Protein AF-W7E2I1-F1 (afdb_monomer)

Organism: NCBI:txid1265822

Solvent-accessible surface area (backbone atoms only — not comparable to full-atom values): 6413 Å² total; per-residue (Å²): 131,84,73,78,68,59,78,42,70,34,40,36,18,19,65,42,75,42,69,38,86,87,78,68,45,75,48,71,43,78,39,86,68,52,71,50,54,23,29,82,76,48,79,46,81,42,81,42,79,50,81,51,98,72,93,49,81,52,73,46,77,44,48,34,39,30,36,36,31,58,44,84,50,50,68,57,45,70,74,44,57,56,36,35,37,36,45,96,89,34,37,26,39,51,77,48,73,49,78,52,96,70,30,32,37,37,38,24,35,63,76,87

Mean predicted aligned error: 8.75 Å

Secondary structure (DSSP, 8-state):
--PPP--EEEEEEEEEEEE-TTT--EEEEEEEEEEEEEEEEEEEEEEEEEE-SSS-EEEEEEEEEEEEEEGGGHHHHHHTTEEEEEETTEEEEEEEEEEETTEEEEEEEE--

Radius of gyration: 16.81 Å; Cα contacts (8 Å, |Δi|>4): 240; chains: 1; bounding box: 43×27×50 Å

Sequence (112 aa):
MESGLLDQRIDIYEYKEIKNEETGELDGKPVFYFSCFAHQVEHTLRETKETSGQGTEETTLTANETFEIRREWDSKLKIANAYELHSKGSQYRIISYSYSYDKILLECRVIL

Foldseek 3Di:
DDDPDLDFKKWWWFWDFDQDPVPRDTDIDTDTQDMFGKDWDDKDWDFDFDPDVPDDGDTDTWIKTKIKGFPVCVVVCVVRVTFWMDTPRWIWGFPDWDDDDGIIITITITDD

Structure (mmCIF, N/CA/C/O backbone):
data_AF-W7E2I1-F1
#
_entry.id   AF-W7E2I1-F1
#
loop_
_atom_site.group_PDB
_atom_site.id
_atom_site.type_symbol
_atom_site.label_atom_id
_atom_site.label_alt_id
_atom_site.label_comp_id
_atom_site.label_asym_id
_atom_site.label_entity_id
_atom_site.label_seq_id
_atom_site.pdbx_PDB_ins_code
_atom_site.Cartn_x
_atom_site.Cartn_y
_atom_site.Cartn_z
_atom_site.occupancy
_atom_site.B_iso_or_equiv
_atom_site.auth_seq_id
_atom_site.auth_comp_id
_atom_site.auth_asym_id
_atom_site.auth_atom_id
_atom_site.pdbx_PDB_model_num
ATOM 1 N N . MET A 1 1 ? 12.191 1.818 -23.554 1.00 42.91 1 MET A N 1
ATOM 2 C CA . MET A 1 1 ? 12.142 1.958 -22.086 1.00 42.91 1 MET A CA 1
ATOM 3 C C . MET A 1 1 ? 11.349 0.780 -21.573 1.00 42.91 1 MET A C 1
ATOM 5 O O . MET A 1 1 ? 10.167 0.695 -21.880 1.00 42.91 1 MET A O 1
ATOM 9 N N . GLU A 1 2 ? 12.009 -0.175 -20.926 1.00 43.56 2 GLU A N 1
ATOM 10 C CA . GLU A 1 2 ? 11.320 -1.308 -20.312 1.00 43.56 2 GLU A CA 1
ATOM 11 C C . GLU A 1 2 ? 10.623 -0.798 -19.054 1.00 43.56 2 GLU A C 1
ATOM 13 O O . GLU A 1 2 ? 11.263 -0.366 -18.099 1.00 43.56 2 GLU A O 1
ATOM 18 N N . SER A 1 3 ? 9.292 -0.767 -19.086 1.00 53.47 3 SER A N 1
ATOM 19 C CA . SER A 1 3 ? 8.518 -0.700 -17.857 1.00 53.47 3 SER A CA 1
ATOM 20 C C . SER A 1 3 ? 8.866 -1.946 -17.055 1.00 53.47 3 SER A C 1
ATOM 22 O O . SER A 1 3 ? 8.676 -3.045 -17.578 1.00 53.47 3 SER A O 1
ATOM 24 N N . GLY A 1 4 ? 9.348 -1.787 -15.819 1.00 59.41 4 GLY A N 1
ATOM 25 C CA . GLY A 1 4 ? 9.436 -2.903 -14.879 1.00 59.41 4 GLY A CA 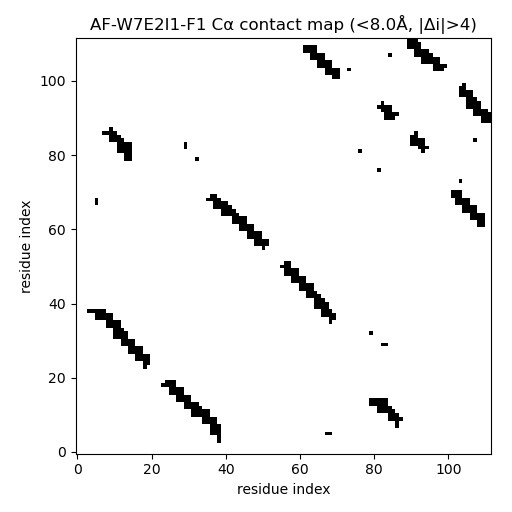1
ATOM 26 C C . GLY A 1 4 ? 8.114 -3.667 -14.909 1.00 59.41 4 GLY A C 1
ATOM 27 O O . GLY A 1 4 ? 7.036 -3.066 -14.842 1.00 59.41 4 GLY A O 1
ATOM 28 N N . LEU A 1 5 ? 8.182 -4.972 -15.165 1.00 70.75 5 LEU A N 1
ATOM 29 C CA . LEU A 1 5 ? 7.007 -5.828 -15.096 1.00 70.75 5 LEU A CA 1
ATOM 30 C C . LEU A 1 5 ? 6.507 -5.755 -13.654 1.00 70.75 5 LEU A C 1
ATOM 32 O O . LEU A 1 5 ? 7.281 -5.994 -12.735 1.00 70.75 5 LEU A O 1
ATOM 36 N N . LEU A 1 6 ? 5.236 -5.397 -13.464 1.00 79.44 6 LEU A N 1
ATOM 37 C CA . LEU A 1 6 ? 4.606 -5.423 -12.145 1.00 79.44 6 LEU A CA 1
ATOM 38 C C . LEU A 1 6 ? 4.541 -6.886 -11.695 1.00 79.44 6 LEU A C 1
ATOM 40 O O . LEU A 1 6 ? 3.685 -7.646 -12.151 1.00 79.44 6 LEU A O 1
ATOM 44 N N . ASP A 1 7 ? 5.511 -7.288 -10.886 1.00 85.50 7 ASP A N 1
ATOM 45 C CA . ASP A 1 7 ? 5.879 -8.677 -10.622 1.00 85.50 7 ASP A CA 1
ATOM 46 C C . ASP A 1 7 ? 5.395 -9.176 -9.259 1.00 85.50 7 ASP A C 1
ATOM 48 O O . ASP A 1 7 ? 5.375 -10.381 -9.009 1.00 85.50 7 ASP A O 1
ATOM 52 N N . GLN A 1 8 ? 4.952 -8.270 -8.388 1.00 89.69 8 GLN A N 1
ATOM 53 C CA . GLN A 1 8 ? 4.488 -8.603 -7.046 1.00 89.69 8 GLN A CA 1
ATOM 54 C C . GLN A 1 8 ? 3.059 -8.134 -6.804 1.00 89.69 8 GLN A C 1
ATOM 56 O O . GLN A 1 8 ? 2.651 -7.060 -7.236 1.00 89.69 8 GLN A O 1
ATOM 61 N N . ARG A 1 9 ? 2.290 -8.944 -6.077 1.00 93.25 9 ARG A N 1
ATOM 62 C CA . ARG A 1 9 ? 0.981 -8.541 -5.567 1.00 93.25 9 ARG A CA 1
ATOM 63 C C . ARG A 1 9 ? 1.167 -7.811 -4.243 1.00 93.25 9 ARG A C 1
ATOM 65 O O . ARG A 1 9 ? 1.861 -8.317 -3.366 1.00 93.25 9 ARG A O 1
ATOM 72 N N . ILE A 1 10 ? 0.507 -6.669 -4.116 1.00 94.25 10 ILE A N 1
ATOM 73 C CA . ILE A 1 10 ? 0.421 -5.893 -2.882 1.00 94.25 10 ILE A CA 1
ATOM 74 C C . ILE A 1 10 ? -1.038 -5.749 -2.460 1.00 94.25 10 ILE A C 1
ATOM 76 O O . ILE A 1 10 ? -1.936 -5.716 -3.311 1.00 9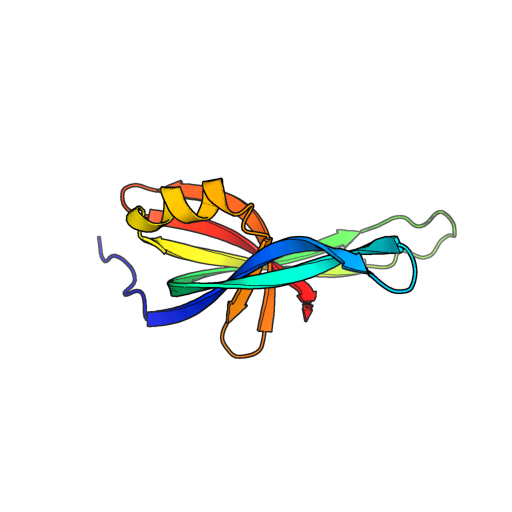4.25 10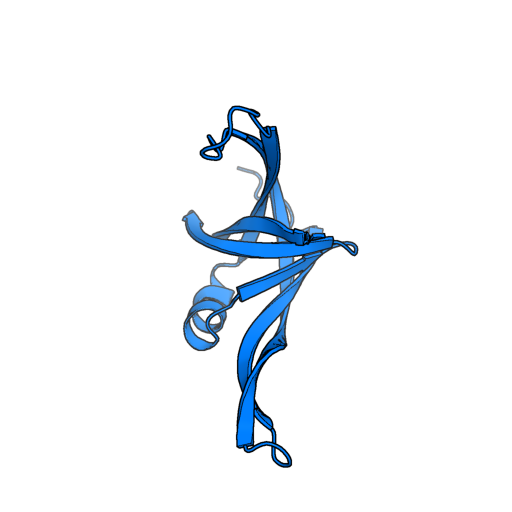 ILE A O 1
ATOM 80 N N . ASP A 1 11 ? -1.255 -5.629 -1.157 1.00 95.31 11 ASP A N 1
ATOM 81 C CA . ASP A 1 11 ? -2.562 -5.370 -0.561 1.00 95.31 11 ASP A CA 1
ATOM 82 C C . ASP A 1 11 ? -2.571 -3.971 0.054 1.00 95.31 11 ASP A C 1
ATOM 84 O O . ASP A 1 11 ? -1.693 -3.622 0.838 1.00 95.31 11 ASP A O 1
ATOM 88 N N . ILE A 1 12 ? -3.549 -3.156 -0.331 1.00 94.19 12 ILE A N 1
ATOM 89 C CA . ILE A 1 12 ? -3.731 -1.783 0.135 1.00 94.19 12 ILE A CA 1
ATOM 90 C C . ILE A 1 12 ? -4.856 -1.750 1.163 1.00 94.19 12 ILE A C 1
ATOM 92 O O . ILE A 1 12 ? -5.943 -2.296 0.938 1.00 94.19 12 ILE A O 1
ATOM 96 N N . TYR A 1 13 ? -4.601 -1.054 2.263 1.00 93.75 13 TYR A N 1
ATOM 97 C CA . TYR A 1 13 ? -5.506 -0.873 3.385 1.00 93.75 13 TYR A CA 1
ATOM 98 C C . TYR A 1 13 ? -5.852 0.607 3.545 1.00 93.75 13 TYR A C 1
ATOM 100 O O . TYR A 1 13 ? -5.010 1.497 3.385 1.00 93.75 13 TYR A O 1
ATOM 108 N N . GLU A 1 14 ? -7.109 0.861 3.880 1.00 92.25 14 GLU A N 1
ATOM 109 C CA . GLU A 1 14 ? -7.609 2.174 4.275 1.00 92.25 14 GLU A CA 1
ATOM 110 C C . GLU A 1 14 ? -7.695 2.281 5.794 1.00 92.25 14 GLU A C 1
ATOM 112 O O . GLU A 1 14 ? -7.967 1.294 6.481 1.00 92.25 14 GLU A O 1
ATOM 117 N N . TYR A 1 15 ? -7.489 3.481 6.329 1.00 88.00 15 TYR A N 1
ATOM 118 C CA . TYR A 1 15 ? -7.721 3.731 7.746 1.00 88.00 15 TYR A CA 1
ATOM 119 C C . TYR A 1 15 ? -9.197 4.050 7.979 1.00 88.00 15 TYR A C 1
ATOM 121 O O . TYR A 1 15 ? -9.728 4.998 7.397 1.00 88.00 15 TYR A O 1
ATOM 129 N N . LYS A 1 16 ? -9.863 3.273 8.839 1.00 88.06 16 LYS A N 1
ATOM 130 C CA . LYS A 1 16 ? -11.251 3.525 9.238 1.00 88.06 16 LYS A CA 1
ATOM 131 C C . LYS A 1 16 ? -11.366 3.667 10.740 1.00 88.06 16 LYS A C 1
ATOM 133 O O . LYS A 1 16 ? -10.956 2.778 11.479 1.00 88.06 16 LYS A O 1
ATOM 138 N N . GLU A 1 17 ? -12.008 4.749 11.159 1.00 87.44 17 GLU A N 1
ATOM 139 C CA . GLU A 1 17 ? -12.482 4.930 12.526 1.00 87.44 17 GLU A CA 1
ATOM 140 C C . GLU A 1 17 ? -13.794 4.168 12.695 1.00 87.44 17 GLU A C 1
ATOM 142 O O . GLU A 1 17 ? -14.795 4.447 12.030 1.00 87.44 17 GLU A O 1
ATOM 147 N N . ILE A 1 18 ? -13.781 3.162 13.561 1.00 84.56 18 ILE A N 1
ATOM 148 C CA . ILE A 1 18 ? -14.945 2.348 13.877 1.00 84.56 18 ILE A CA 1
ATOM 149 C C . ILE A 1 18 ? -15.316 2.631 15.321 1.00 84.56 18 ILE A C 1
ATOM 151 O O . ILE A 1 18 ? -14.501 2.519 16.234 1.00 84.56 18 ILE A O 1
ATOM 155 N N . LYS A 1 19 ? -16.575 3.010 15.527 1.00 85.62 19 LYS A N 1
ATOM 156 C CA . LYS A 1 19 ? -17.097 3.223 16.867 1.00 85.62 19 LYS A CA 1
ATOM 157 C C . LYS A 1 19 ? -17.255 1.876 17.564 1.00 85.62 19 LYS A C 1
ATOM 159 O O . LYS A 1 19 ? -17.971 1.006 17.070 1.00 85.62 19 LYS A O 1
ATOM 164 N N . ASN A 1 20 ? -16.612 1.725 18.712 1.00 82.31 20 ASN A N 1
ATOM 165 C CA . ASN A 1 20 ? -16.837 0.608 19.608 1.00 82.31 20 ASN A CA 1
ATOM 166 C C . ASN A 1 20 ? -18.252 0.732 20.200 1.00 82.31 20 ASN A C 1
ATOM 168 O O . ASN A 1 20 ? -18.587 1.749 20.809 1.00 82.31 20 ASN A O 1
ATOM 172 N N . GLU A 1 21 ? -19.103 -0.273 19.991 1.00 84.12 21 GLU A N 1
ATOM 173 C CA . GLU A 1 21 ? -20.494 -0.239 20.461 1.00 84.12 21 GLU A CA 1
ATOM 174 C C . GLU A 1 21 ? -20.613 -0.370 21.988 1.00 84.12 21 GLU A C 1
ATOM 176 O O . GLU A 1 21 ? -21.579 0.127 22.563 1.00 84.12 21 GLU A O 1
ATOM 181 N N . GLU A 1 22 ? -19.624 -0.975 22.651 1.00 81.50 22 GLU A N 1
ATOM 182 C CA . GLU A 1 22 ? -19.607 -1.178 24.104 1.00 81.50 22 GLU A CA 1
ATOM 183 C C . GLU A 1 22 ? -19.034 0.029 24.858 1.00 81.50 22 GLU A C 1
ATOM 185 O O . GLU A 1 22 ? -19.582 0.421 25.888 1.00 81.50 22 GLU A O 1
ATOM 190 N N . THR A 1 23 ? -17.956 0.646 24.356 1.00 85.38 23 THR A N 1
ATOM 191 C CA . THR A 1 23 ? -17.300 1.787 25.032 1.00 85.38 23 THR A CA 1
ATOM 192 C C . THR A 1 23 ? -17.687 3.148 24.456 1.00 85.38 23 THR A C 1
ATOM 194 O O . THR A 1 23 ? -17.512 4.177 25.106 1.00 85.38 23 THR A O 1
ATOM 197 N N . GLY A 1 24 ? -18.239 3.182 23.241 1.00 83.44 24 GLY A N 1
ATOM 198 C CA . GLY A 1 24 ? -18.560 4.411 22.516 1.00 83.44 24 GLY A CA 1
ATOM 199 C C . GLY A 1 24 ? -17.346 5.143 21.936 1.00 83.44 24 GLY A C 1
ATOM 200 O O . GLY A 1 24 ? -17.538 6.169 21.278 1.00 83.44 24 GLY A O 1
ATOM 201 N N . GLU A 1 25 ? -16.132 4.633 22.153 1.00 87.50 25 GLU A N 1
ATOM 202 C CA . GLU A 1 25 ? -14.878 5.210 21.666 1.00 87.50 25 GLU A CA 1
ATOM 203 C C . GLU A 1 25 ? -14.677 4.944 20.169 1.00 87.50 25 GLU A C 1
ATOM 205 O O . GLU A 1 25 ? -15.167 3.952 19.625 1.00 87.50 25 GLU A O 1
ATOM 210 N N . LEU A 1 26 ? -13.962 5.842 19.490 1.00 85.00 26 LEU A N 1
ATOM 211 C CA . LEU A 1 26 ? -13.535 5.637 18.108 1.00 85.00 26 LEU A CA 1
ATOM 212 C C . LEU A 1 26 ? -12.202 4.890 18.121 1.00 85.00 26 LEU A C 1
ATOM 214 O O . LEU A 1 26 ? -11.197 5.429 18.577 1.00 85.00 26 LEU A O 1
ATOM 218 N N . ASP A 1 27 ? -12.211 3.659 17.617 1.00 83.62 27 ASP A N 1
ATOM 219 C CA . ASP A 1 27 ? -11.006 2.868 17.398 1.00 83.62 27 ASP A CA 1
ATOM 220 C C . ASP A 1 27 ? -10.683 2.859 15.905 1.00 83.62 27 ASP A C 1
ATOM 222 O O . ASP A 1 27 ? -11.486 2.432 15.068 1.00 83.62 27 ASP A O 1
ATOM 226 N N . GLY A 1 28 ? -9.520 3.394 15.556 1.00 83.88 28 GLY A N 1
ATOM 227 C CA . GLY A 1 28 ? -9.098 3.483 14.172 1.00 83.88 28 GLY A CA 1
ATOM 228 C C . GLY A 1 28 ? -8.189 2.325 13.799 1.00 83.88 28 GLY A C 1
ATOM 229 O O . GLY A 1 28 ? -7.098 2.181 14.351 1.00 83.88 28 GLY A O 1
ATOM 230 N N . LYS A 1 29 ? -8.620 1.519 12.826 1.00 87.00 29 LYS A N 1
ATOM 231 C CA . LYS A 1 29 ? -7.880 0.337 12.374 1.00 87.00 29 LYS A CA 1
ATOM 232 C C . LYS A 1 29 ? -7.714 0.296 10.856 1.00 87.00 29 LYS A C 1
ATOM 234 O O . LYS A 1 29 ? -8.600 0.761 10.130 1.00 87.00 29 LYS A O 1
ATOM 239 N N . PRO A 1 30 ? -6.605 -0.280 10.360 1.00 88.19 30 PRO A N 1
ATOM 240 C CA . PRO A 1 30 ? -6.453 -0.552 8.942 1.00 88.19 30 PRO A CA 1
ATOM 241 C C . PRO A 1 30 ? -7.460 -1.627 8.517 1.00 88.19 30 PRO A C 1
ATOM 243 O O . PRO A 1 30 ? -7.571 -2.693 9.127 1.00 88.19 30 PRO A O 1
ATOM 246 N N . VAL A 1 31 ? -8.209 -1.348 7.456 1.00 90.62 31 VAL A N 1
ATOM 247 C CA . VAL A 1 31 ? -9.172 -2.267 6.848 1.00 90.62 31 VAL A CA 1
ATOM 248 C C . VAL A 1 31 ? -8.735 -2.533 5.418 1.00 90.62 31 VAL A C 1
ATOM 250 O O . VAL A 1 31 ? -8.410 -1.605 4.680 1.00 90.62 31 VAL A O 1
ATOM 253 N N . PHE A 1 32 ? -8.715 -3.807 5.027 1.00 92.31 32 PHE A N 1
ATOM 254 C CA . PHE A 1 32 ? -8.368 -4.195 3.663 1.00 92.31 32 PHE A CA 1
ATOM 255 C C . PHE A 1 32 ? -9.274 -3.473 2.661 1.00 92.31 32 PHE A C 1
ATOM 257 O O . PHE A 1 32 ? -10.500 -3.504 2.803 1.00 92.31 32 PHE A O 1
ATOM 264 N N . TYR A 1 33 ? -8.668 -2.866 1.642 1.00 92.56 33 TYR A N 1
ATOM 265 C CA . TYR A 1 33 ? -9.387 -2.115 0.621 1.00 92.56 33 TYR A CA 1
ATOM 266 C C . TYR A 1 33 ? -9.313 -2.792 -0.755 1.00 92.56 33 TYR A C 1
ATOM 268 O O . TYR A 1 33 ? -10.347 -3.156 -1.321 1.00 92.56 33 TYR A O 1
ATOM 276 N N . PHE A 1 34 ? -8.114 -3.003 -1.310 1.00 93.88 34 PHE A N 1
ATOM 277 C CA . PHE A 1 34 ? -7.936 -3.743 -2.569 1.00 93.88 34 PHE A CA 1
ATOM 278 C C . PHE A 1 34 ? -6.523 -4.299 -2.733 1.00 93.88 34 PHE A C 1
ATOM 280 O O . PHE A 1 34 ? -5.578 -3.806 -2.129 1.00 93.88 34 PHE A O 1
ATOM 287 N N . SER A 1 35 ? -6.375 -5.274 -3.630 1.00 94.50 35 SER A N 1
ATOM 288 C CA . SER A 1 35 ? -5.070 -5.761 -4.081 1.00 94.50 35 SER A CA 1
ATOM 289 C C . SER A 1 35 ? -4.758 -5.278 -5.493 1.00 94.50 35 SER A C 1
ATOM 291 O O . SER A 1 35 ? -5.656 -5.207 -6.338 1.00 94.50 35 SER A O 1
ATOM 293 N N . CYS A 1 36 ? -3.485 -5.038 -5.792 1.00 93.56 36 CYS A N 1
ATOM 294 C CA . CYS A 1 36 ? -3.022 -4.798 -7.158 1.00 93.56 36 CYS A CA 1
ATOM 295 C C . CYS A 1 36 ? -1.604 -5.335 -7.377 1.00 93.56 36 CYS A C 1
ATOM 297 O O . CYS A 1 36 ? -0.936 -5.766 -6.438 1.00 93.56 36 CYS A O 1
ATOM 299 N N . PHE A 1 37 ? -1.165 -5.354 -8.637 1.00 93.25 37 PHE A N 1
ATOM 300 C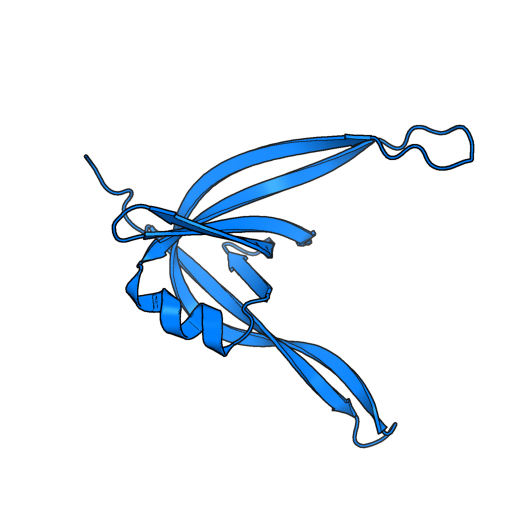 CA . PHE A 1 37 ? 0.226 -5.650 -8.961 1.00 93.25 37 PHE A CA 1
ATOM 301 C C . PHE A 1 37 ? 1.068 -4.380 -8.874 1.00 93.25 37 PHE A C 1
ATOM 303 O O . PHE A 1 37 ? 0.665 -3.328 -9.378 1.00 93.25 37 PHE A O 1
ATOM 310 N N . ALA A 1 38 ? 2.243 -4.519 -8.276 1.00 92.69 38 ALA A N 1
ATOM 311 C CA . ALA A 1 38 ? 3.236 -3.480 -8.116 1.00 92.69 38 ALA A CA 1
ATOM 312 C C . ALA A 1 38 ? 4.618 -3.963 -8.564 1.00 92.69 38 ALA A C 1
ATOM 314 O O . ALA A 1 38 ? 4.844 -5.162 -8.720 1.00 92.69 38 ALA A O 1
ATOM 315 N N . HIS A 1 39 ? 5.549 -3.030 -8.711 1.00 91.44 39 HIS A N 1
ATOM 316 C CA . HIS A 1 39 ? 6.978 -3.291 -8.849 1.00 91.44 39 HIS A CA 1
ATOM 317 C C . HIS A 1 39 ? 7.741 -2.473 -7.803 1.00 91.44 39 HIS A C 1
ATOM 319 O O . HIS A 1 39 ? 7.435 -1.301 -7.603 1.00 91.44 39 HIS A O 1
ATOM 325 N N . GLN A 1 40 ? 8.698 -3.069 -7.097 1.00 90.00 40 GLN A N 1
ATOM 326 C CA . GLN A 1 40 ? 9.524 -2.329 -6.137 1.00 90.00 40 GLN A CA 1
ATOM 327 C C . GLN A 1 40 ? 10.667 -1.646 -6.888 1.00 90.00 40 GLN A C 1
ATOM 329 O O . GLN A 1 40 ? 11.457 -2.319 -7.542 1.00 90.00 40 GLN A O 1
ATOM 334 N N . VAL A 1 41 ? 10.745 -0.319 -6.802 1.00 85.50 41 VAL A N 1
ATOM 335 C CA . VAL A 1 41 ? 11.673 0.491 -7.611 1.00 85.50 41 VAL A CA 1
ATOM 336 C C . VAL A 1 41 ? 12.914 0.891 -6.826 1.00 85.50 41 VAL A C 1
ATOM 338 O O . VAL A 1 41 ? 14.011 0.924 -7.375 1.00 85.50 41 VAL A O 1
ATOM 341 N N . GLU A 1 42 ? 12.753 1.202 -5.542 1.00 80.00 42 GLU A N 1
ATOM 342 C CA . GLU A 1 42 ? 13.842 1.712 -4.717 1.00 80.00 42 GLU A CA 1
ATOM 343 C C . GLU A 1 42 ? 13.713 1.218 -3.276 1.00 80.00 42 GLU A C 1
ATOM 345 O O . GLU A 1 42 ? 12.605 1.078 -2.750 1.00 80.00 42 GLU A O 1
ATOM 350 N N . HIS A 1 43 ? 14.863 0.975 -2.650 1.00 79.19 43 HIS A N 1
ATOM 351 C CA . HIS A 1 43 ? 15.005 0.752 -1.219 1.00 79.19 43 HIS A CA 1
ATOM 352 C C . HIS A 1 43 ? 16.065 1.724 -0.696 1.00 79.19 43 HIS A C 1
ATOM 354 O O . HIS A 1 43 ? 17.224 1.664 -1.112 1.00 79.19 43 HIS A O 1
ATOM 360 N N . THR A 1 44 ? 15.667 2.608 0.214 1.00 78.44 44 THR A N 1
ATOM 361 C CA . THR A 1 44 ? 16.529 3.658 0.756 1.00 78.44 44 THR A CA 1
ATOM 362 C C . THR A 1 44 ? 16.527 3.594 2.278 1.00 78.44 44 THR A C 1
ATOM 364 O O . THR A 1 44 ? 15.489 3.741 2.923 1.00 78.44 44 THR A O 1
ATOM 367 N N 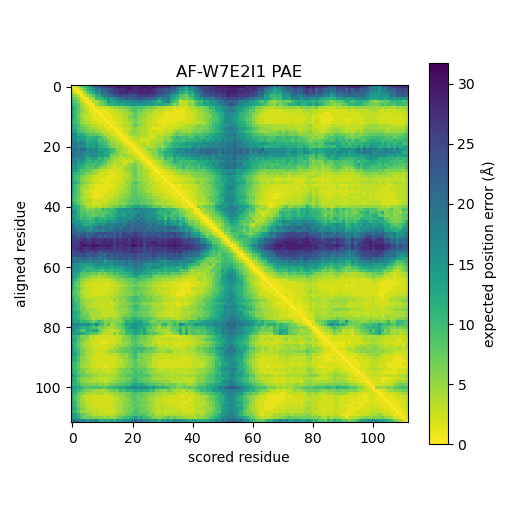. LEU A 1 45 ? 17.712 3.429 2.864 1.00 73.44 45 LEU A N 1
ATOM 368 C CA . LEU A 1 45 ? 17.921 3.553 4.305 1.00 73.44 45 LEU A CA 1
ATOM 369 C C . LEU A 1 45 ? 18.152 5.027 4.643 1.00 73.44 45 LEU A C 1
ATOM 371 O O . LEU A 1 45 ? 19.085 5.647 4.132 1.00 73.44 45 LEU A O 1
ATOM 375 N N . ARG A 1 46 ? 17.301 5.603 5.494 1.00 67.12 46 ARG A N 1
ATOM 376 C CA . ARG A 1 46 ? 17.501 6.942 6.054 1.00 67.12 46 ARG A CA 1
ATOM 377 C C . ARG A 1 46 ? 17.861 6.834 7.528 1.00 67.12 46 ARG A C 1
ATOM 379 O O . ARG A 1 46 ? 17.067 6.366 8.342 1.00 67.12 46 ARG A O 1
ATOM 386 N N . GLU A 1 47 ? 19.050 7.312 7.868 1.00 64.06 47 GLU A N 1
ATOM 387 C CA . GLU A 1 47 ? 19.434 7.576 9.252 1.00 64.06 47 GLU A CA 1
ATOM 388 C C . GLU A 1 47 ? 18.738 8.852 9.719 1.00 64.06 47 GLU A C 1
ATOM 390 O O . GLU A 1 47 ? 19.003 9.941 9.205 1.00 64.06 47 GLU A O 1
ATOM 395 N N . THR A 1 48 ? 17.838 8.724 10.690 1.00 60.78 48 THR A N 1
ATOM 396 C CA . THR A 1 48 ? 17.245 9.882 11.357 1.00 60.78 48 THR A CA 1
ATOM 397 C C . THR A 1 48 ? 17.919 10.023 12.712 1.00 60.78 48 THR A C 1
ATOM 399 O O . THR A 1 48 ? 17.829 9.135 13.559 1.00 60.78 48 THR A O 1
ATOM 402 N N . LYS A 1 49 ? 18.646 11.127 12.897 1.00 57.44 49 LYS A N 1
ATOM 403 C CA . LYS A 1 49 ? 19.219 11.500 14.191 1.00 57.44 49 LYS A CA 1
ATOM 404 C C . LYS A 1 49 ? 18.200 12.360 14.920 1.00 57.44 49 LYS A C 1
ATOM 406 O O . LYS A 1 49 ? 18.003 13.515 14.546 1.00 57.44 49 LYS A O 1
ATOM 411 N N . GLU A 1 50 ? 17.546 11.803 15.928 1.00 53.69 50 GLU A N 1
ATOM 412 C CA . GLU A 1 50 ? 16.686 12.580 16.818 1.00 53.69 50 GLU A CA 1
ATOM 413 C C . GLU A 1 50 ? 17.479 12.926 18.078 1.00 53.69 50 GLU A C 1
ATOM 415 O O . GLU A 1 50 ? 17.917 12.053 18.825 1.00 53.69 50 GLU A O 1
ATOM 420 N N . THR A 1 51 ? 17.714 14.220 18.308 1.00 50.69 51 THR A N 1
ATOM 421 C CA . THR A 1 51 ? 18.335 14.694 19.547 1.00 50.69 51 THR A CA 1
ATOM 422 C C . THR A 1 51 ? 17.276 14.662 20.646 1.00 50.69 51 THR A C 1
ATOM 424 O O . THR A 1 51 ? 16.530 15.623 20.837 1.00 50.69 51 THR A O 1
ATOM 427 N N . SER A 1 52 ? 17.163 13.543 21.359 1.00 49.09 52 SER A N 1
ATOM 428 C CA . SER A 1 52 ? 16.358 13.495 22.575 1.00 49.09 52 SER A CA 1
ATOM 429 C C . SER A 1 52 ? 17.030 14.377 23.638 1.00 49.09 52 SER A C 1
ATOM 431 O O . SER A 1 52 ? 18.252 14.388 23.796 1.00 49.09 52 SER A O 1
ATOM 433 N N . GLY A 1 53 ? 16.239 15.187 24.350 1.00 49.91 53 GLY A N 1
ATOM 434 C CA . GLY A 1 53 ? 16.704 16.239 25.273 1.00 49.91 53 GLY A CA 1
ATOM 435 C C . GLY A 1 53 ? 17.518 15.776 26.496 1.00 49.91 53 GLY A C 1
ATOM 436 O O . GLY A 1 53 ? 17.732 16.564 27.414 1.00 49.91 53 GLY A O 1
ATOM 437 N N . GLN A 1 54 ? 17.981 14.526 26.527 1.00 51.00 54 GLN A N 1
ATOM 438 C CA . GLN A 1 54 ? 18.873 13.959 27.536 1.00 51.00 54 GLN A CA 1
ATOM 439 C C . GLN A 1 54 ? 20.030 13.204 26.864 1.00 51.00 54 GLN A C 1
ATOM 441 O O . GLN A 1 54 ? 20.098 11.983 26.915 1.00 51.00 54 GLN A O 1
ATOM 446 N N . GLY A 1 55 ? 20.950 13.937 26.231 1.00 50.06 55 GLY A N 1
ATOM 447 C CA . GLY A 1 55 ? 22.360 13.542 26.065 1.00 50.06 55 GLY A CA 1
ATOM 448 C C . GLY A 1 55 ? 22.688 12.182 25.430 1.00 50.06 55 GLY A C 1
ATOM 449 O O . GLY A 1 55 ? 23.830 11.748 25.554 1.00 50.0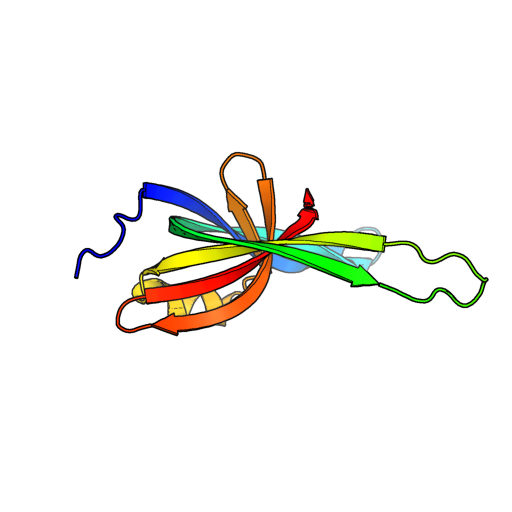6 55 GLY A O 1
ATOM 450 N N . THR A 1 56 ? 21.742 11.518 24.764 1.00 53.38 56 THR A N 1
ATOM 451 C CA . THR A 1 56 ? 21.944 10.209 24.136 1.00 53.38 56 THR A CA 1
ATOM 452 C C . THR A 1 56 ? 21.434 10.309 22.706 1.00 53.38 56 THR A C 1
ATOM 454 O O . THR A 1 56 ? 20.237 10.441 22.475 1.00 53.38 56 THR A O 1
ATOM 457 N N . GLU A 1 57 ? 22.350 10.337 21.739 1.00 54.12 57 GLU A N 1
ATOM 458 C CA . GLU A 1 57 ? 21.997 10.328 20.319 1.00 54.12 57 GLU A CA 1
ATOM 459 C C . GLU A 1 57 ? 21.483 8.929 19.954 1.00 54.12 57 GLU A C 1
ATOM 461 O O . GLU A 1 57 ? 22.262 8.030 19.636 1.00 54.12 57 GLU A O 1
ATOM 466 N N . GLU A 1 58 ? 20.169 8.717 20.018 1.00 55.94 58 GLU A N 1
ATOM 467 C CA . GLU A 1 58 ? 19.558 7.515 19.456 1.00 55.94 58 GLU A CA 1
ATOM 468 C C . GLU A 1 58 ? 19.471 7.678 17.934 1.00 55.94 58 GLU A C 1
ATOM 470 O O . GLU A 1 58 ? 18.771 8.541 17.401 1.00 55.94 58 GLU A O 1
ATOM 475 N N . THR A 1 59 ? 20.250 6.868 17.216 1.00 58.03 59 THR A N 1
ATOM 476 C CA . THR A 1 59 ? 20.188 6.814 15.753 1.00 58.03 59 THR A CA 1
ATOM 477 C C . THR A 1 59 ? 19.096 5.830 15.360 1.00 58.03 59 THR A C 1
ATOM 479 O O . THR A 1 59 ? 19.276 4.620 15.498 1.00 58.03 59 THR A O 1
ATOM 482 N N . THR A 1 60 ? 17.973 6.338 14.852 1.00 64.62 60 THR A N 1
ATOM 483 C CA . THR A 1 60 ? 16.899 5.489 14.328 1.00 64.62 60 THR A CA 1
ATOM 484 C C . THR A 1 60 ? 17.107 5.293 12.831 1.00 64.62 60 THR A C 1
ATOM 486 O O . THR A 1 60 ? 16.995 6.229 12.032 1.00 64.62 60 THR A O 1
ATOM 489 N N . LEU A 1 61 ? 17.413 4.058 12.434 1.00 64.81 61 LEU A N 1
ATOM 490 C CA . LEU A 1 61 ? 17.451 3.653 11.031 1.00 64.81 61 LEU A CA 1
ATOM 491 C C . LEU A 1 61 ? 16.021 3.420 10.544 1.00 64.81 61 LEU A C 1
ATOM 493 O O . LEU A 1 61 ? 15.329 2.531 11.030 1.00 64.81 61 LEU A O 1
ATOM 497 N N . THR A 1 62 ? 15.575 4.224 9.582 1.00 71.94 62 THR A N 1
ATOM 498 C CA . THR A 1 62 ? 14.263 4.067 8.949 1.00 71.94 62 THR A CA 1
ATOM 499 C C . THR A 1 62 ? 14.448 3.581 7.517 1.00 71.94 62 THR A C 1
ATOM 501 O O . THR A 1 62 ? 15.114 4.242 6.719 1.00 71.94 62 THR A O 1
ATOM 504 N N . ALA A 1 63 ? 13.859 2.435 7.180 1.00 83.06 63 ALA A N 1
ATOM 505 C CA . ALA A 1 63 ? 13.843 1.927 5.814 1.00 83.06 63 ALA A CA 1
ATOM 506 C C . ALA A 1 63 ? 12.624 2.477 5.061 1.00 83.06 63 ALA A C 1
ATOM 508 O O . ALA A 1 63 ? 11.482 2.330 5.509 1.00 83.06 63 ALA A O 1
ATOM 509 N N . ASN A 1 64 ? 12.874 3.105 3.915 1.00 88.19 64 ASN A N 1
ATOM 510 C CA . ASN A 1 64 ? 11.845 3.551 2.987 1.00 88.19 64 ASN A CA 1
ATOM 511 C C . ASN A 1 64 ? 11.899 2.710 1.709 1.00 88.19 64 ASN A C 1
ATOM 513 O O . ASN A 1 64 ? 12.980 2.401 1.207 1.00 88.19 64 ASN A O 1
ATOM 517 N N . GLU A 1 65 ? 10.733 2.394 1.158 1.00 90.50 65 GLU A N 1
ATOM 518 C CA . GLU A 1 65 ? 10.592 1.661 -0.097 1.00 90.50 65 GLU A CA 1
ATOM 519 C C . GLU A 1 65 ? 9.617 2.364 -1.032 1.00 90.50 65 GLU A C 1
ATOM 521 O O . GLU A 1 65 ? 8.606 2.913 -0.593 1.00 90.50 65 GLU A O 1
ATOM 526 N N . THR A 1 66 ? 9.910 2.314 -2.329 1.00 92.06 66 THR A N 1
ATOM 527 C CA . THR A 1 66 ? 9.040 2.881 -3.361 1.00 92.06 66 THR A CA 1
ATOM 528 C C . THR A 1 66 ? 8.429 1.769 -4.198 1.00 92.06 66 THR A C 1
ATOM 530 O O . THR A 1 66 ? 9.148 0.988 -4.826 1.00 92.06 66 THR A O 1
ATOM 533 N N . PHE A 1 67 ? 7.098 1.729 -4.245 1.00 92.19 67 PHE A N 1
ATOM 534 C CA . PHE A 1 67 ? 6.331 0.779 -5.047 1.00 92.19 67 PHE A CA 1
ATOM 535 C C . PHE A 1 67 ? 5.673 1.482 -6.227 1.00 92.19 67 PHE A C 1
ATOM 537 O O . PHE A 1 67 ? 4.972 2.473 -6.067 1.00 92.19 67 PHE A O 1
ATOM 544 N N . GLU A 1 68 ? 5.855 0.950 -7.422 1.00 93.06 68 GLU A N 1
ATOM 545 C CA . GLU A 1 68 ? 5.191 1.411 -8.630 1.00 93.06 68 GLU A CA 1
ATOM 546 C C . GLU A 1 68 ? 3.926 0.597 -8.886 1.00 93.06 68 GLU A C 1
ATOM 548 O O . GLU A 1 68 ? 3.984 -0.629 -8.898 1.00 93.06 68 GLU A O 1
ATOM 553 N N . ILE A 1 69 ? 2.801 1.262 -9.147 1.00 93.06 69 ILE A N 1
ATOM 554 C CA . ILE A 1 69 ? 1.546 0.636 -9.583 1.00 93.06 69 ILE A CA 1
ATOM 555 C C . ILE A 1 69 ? 0.975 1.334 -10.823 1.00 93.06 69 ILE A C 1
ATOM 557 O O . ILE A 1 69 ? 1.371 2.445 -11.178 1.00 93.06 69 ILE A O 1
ATOM 561 N N . ARG A 1 70 ? -0.014 0.709 -11.473 1.00 92.06 70 ARG A N 1
ATOM 562 C CA . ARG A 1 70 ? -0.708 1.295 -12.636 1.00 92.06 70 ARG A CA 1
ATOM 563 C C . ARG A 1 70 ? -1.533 2.526 -12.256 1.00 92.06 70 ARG A C 1
ATOM 565 O O . ARG A 1 70 ? -2.230 2.533 -11.242 1.00 92.06 70 ARG A O 1
ATOM 572 N N . ARG A 1 71 ? -1.559 3.524 -13.144 1.00 90.38 71 ARG A N 1
ATOM 573 C CA . ARG A 1 71 ? -2.327 4.770 -12.969 1.00 90.38 71 ARG A CA 1
ATOM 574 C C . ARG A 1 71 ? -3.845 4.603 -12.895 1.00 90.38 71 ARG A C 1
ATOM 576 O O . ARG A 1 71 ? -4.521 5.475 -12.362 1.00 90.38 71 ARG A O 1
ATOM 583 N N . GLU A 1 72 ? -4.387 3.481 -13.357 1.00 90.50 72 GLU A N 1
ATOM 584 C CA . GLU A 1 72 ? -5.819 3.164 -13.236 1.00 90.50 72 GLU A CA 1
ATOM 585 C C . GLU A 1 72 ? -6.315 3.110 -11.777 1.00 90.50 72 GLU A C 1
ATOM 587 O O . GLU A 1 72 ? -7.490 3.365 -11.507 1.00 90.50 72 GLU A O 1
ATOM 592 N N . TRP A 1 73 ? -5.413 2.849 -10.825 1.00 90.06 73 TRP A N 1
ATOM 593 C CA . TRP A 1 73 ? -5.732 2.764 -9.399 1.00 90.06 73 TRP A CA 1
ATOM 594 C C . TRP A 1 73 ? -5.798 4.127 -8.689 1.00 90.06 73 TRP A C 1
ATOM 596 O O . TRP A 1 73 ? -6.199 4.175 -7.527 1.00 90.06 73 TRP A O 1
ATOM 606 N N . ASP A 1 74 ? -5.484 5.236 -9.373 1.00 88.94 74 ASP A N 1
ATOM 607 C CA . ASP A 1 74 ? -5.492 6.603 -8.815 1.00 88.94 74 ASP A CA 1
ATOM 608 C C . ASP A 1 74 ? -6.813 6.952 -8.113 1.00 88.94 74 ASP A C 1
ATOM 610 O O . ASP A 1 74 ? -6.839 7.437 -6.982 1.00 88.94 74 ASP A O 1
ATOM 614 N N . SER A 1 75 ? -7.931 6.646 -8.776 1.00 87.38 75 SER A N 1
ATOM 615 C CA . SER A 1 75 ? -9.270 6.919 -8.245 1.00 87.38 75 SER A CA 1
ATOM 616 C C . SER A 1 75 ? -9.529 6.195 -6.922 1.00 87.38 75 SER A C 1
ATOM 618 O O . SER A 1 75 ? -10.091 6.779 -5.998 1.00 87.38 75 SER A O 1
ATOM 620 N N . LYS A 1 76 ? -9.067 4.947 -6.798 1.00 86.44 76 LYS A N 1
ATOM 621 C CA . LYS A 1 76 ? -9.227 4.137 -5.588 1.00 86.44 76 LYS A CA 1
ATOM 622 C C . LYS A 1 76 ? -8.384 4.670 -4.433 1.00 86.44 76 LYS A C 1
ATOM 624 O O . LYS A 1 76 ? -8.892 4.788 -3.322 1.00 86.44 76 LYS A O 1
ATOM 629 N N . LEU A 1 77 ? -7.132 5.045 -4.698 1.00 85.88 77 LEU A N 1
ATOM 630 C CA . LEU A 1 77 ? -6.234 5.586 -3.672 1.00 85.88 77 LEU A CA 1
ATOM 631 C C . LEU A 1 77 ? -6.779 6.874 -3.042 1.00 85.88 77 LEU A C 1
ATOM 633 O O . LEU A 1 77 ? -6.721 7.031 -1.823 1.00 85.88 77 LEU A O 1
ATOM 637 N N . LYS A 1 78 ? -7.348 7.767 -3.861 1.00 79.75 78 LYS A N 1
ATOM 638 C CA . LYS A 1 78 ? -7.907 9.050 -3.403 1.00 79.75 78 LYS A CA 1
ATOM 639 C C . LYS A 1 78 ? -9.191 8.905 -2.594 1.00 79.75 78 LYS A C 1
ATOM 641 O O . LYS A 1 78 ? -9.408 9.685 -1.676 1.00 79.75 78 LYS A O 1
ATOM 646 N N . ILE A 1 79 ? -10.046 7.944 -2.941 1.00 72.88 79 ILE A N 1
ATOM 647 C CA . ILE A 1 79 ? -11.342 7.754 -2.269 1.00 72.88 79 ILE A CA 1
ATOM 648 C C . ILE A 1 79 ? -11.160 7.171 -0.867 1.00 72.88 79 ILE A C 1
ATOM 650 O O . ILE A 1 79 ? -11.886 7.543 0.049 1.00 72.88 79 ILE A O 1
ATOM 654 N N . ALA A 1 80 ? -10.210 6.254 -0.706 1.00 73.06 80 ALA A N 1
ATOM 655 C CA . ALA A 1 80 ? -10.114 5.434 0.492 1.00 73.06 80 ALA A CA 1
ATOM 656 C C . ALA A 1 80 ? -9.103 5.937 1.525 1.00 73.06 80 ALA A C 1
ATOM 658 O O . ALA A 1 80 ? -8.871 5.250 2.508 1.00 73.06 80 ALA A O 1
ATOM 659 N N . ASN A 1 81 ? -8.462 7.096 1.320 1.00 75.31 81 ASN A N 1
ATOM 660 C CA . ASN A 1 81 ? -7.351 7.543 2.173 1.00 75.31 81 ASN A CA 1
ATOM 661 C C . ASN A 1 81 ? -6.349 6.399 2.418 1.00 75.31 81 ASN A C 1
ATOM 663 O O . ASN A 1 81 ? -6.064 6.044 3.564 1.00 75.31 81 ASN A O 1
ATOM 667 N N . ALA A 1 82 ? -5.899 5.766 1.327 1.00 79.12 82 ALA A N 1
ATOM 668 C CA . ALA A 1 82 ? -5.008 4.613 1.391 1.00 79.12 82 ALA A CA 1
ATOM 669 C C . ALA A 1 82 ? -3.819 4.911 2.311 1.00 79.12 82 ALA A C 1
ATOM 671 O O . ALA A 1 82 ? -3.125 5.915 2.143 1.00 79.12 82 ALA A O 1
ATOM 672 N N . TYR A 1 83 ? -3.624 4.045 3.298 1.00 83.44 83 TYR A N 1
ATOM 673 C CA . TYR A 1 83 ? -2.780 4.333 4.451 1.00 83.44 83 TYR A CA 1
ATOM 674 C C . TYR A 1 83 ? -1.634 3.340 4.584 1.00 83.44 83 TYR A C 1
ATOM 676 O O . TYR A 1 83 ? -0.506 3.710 4.912 1.00 83.44 83 TYR A O 1
ATOM 684 N N . GLU A 1 84 ? -1.922 2.072 4.313 1.00 92.44 84 GLU A N 1
ATOM 685 C CA . GLU A 1 84 ? -0.9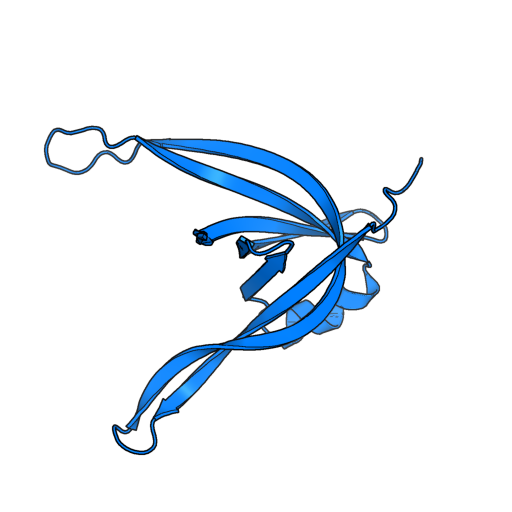92 0.981 4.553 1.00 92.44 84 GLU A CA 1
ATOM 686 C C . GLU A 1 84 ? -0.968 0.031 3.359 1.00 92.44 84 GLU A C 1
ATOM 688 O O . GLU A 1 84 ? -1.961 -0.153 2.652 1.00 92.44 84 GLU A O 1
ATOM 693 N N . LEU A 1 85 ? 0.208 -0.530 3.118 1.00 92.38 85 LEU A N 1
ATOM 694 C CA . LEU A 1 85 ? 0.517 -1.450 2.039 1.00 92.38 85 LEU A CA 1
ATOM 695 C C . LEU A 1 85 ? 1.180 -2.678 2.650 1.00 92.38 85 LEU A C 1
ATOM 697 O O . LEU A 1 85 ? 2.111 -2.544 3.441 1.00 92.38 85 LEU A O 1
ATOM 701 N N . HIS A 1 86 ? 0.725 -3.874 2.286 1.00 93.50 86 HIS A N 1
ATOM 702 C CA . HIS A 1 86 ? 1.356 -5.139 2.672 1.00 93.50 86 HIS A CA 1
ATOM 703 C C . HIS A 1 86 ? 1.963 -5.808 1.442 1.00 93.50 86 HIS A C 1
ATOM 705 O O . HIS A 1 86 ? 1.319 -5.908 0.394 1.00 93.50 86 HIS A O 1
ATOM 711 N N . SER A 1 87 ? 3.204 -6.278 1.570 1.00 91.06 87 SER A N 1
ATOM 712 C CA . SER A 1 87 ? 3.913 -7.002 0.511 1.00 91.06 87 SER A CA 1
ATOM 713 C C . SER A 1 87 ? 4.880 -8.014 1.114 1.00 91.06 87 SER A C 1
ATOM 715 O O . SER A 1 87 ? 5.628 -7.681 2.026 1.00 91.06 87 SER A O 1
ATOM 717 N N . LYS A 1 88 ? 4.878 -9.256 0.608 1.00 87.06 88 LYS A N 1
ATOM 718 C CA . LYS A 1 88 ? 5.828 -10.329 0.989 1.00 87.06 88 LYS A CA 1
ATOM 719 C C . LYS A 1 88 ? 5.967 -10.575 2.506 1.00 87.06 88 LYS A C 1
ATOM 721 O O . LYS A 1 88 ? 6.998 -11.057 2.959 1.00 87.06 88 LYS A O 1
ATOM 726 N N . GLY A 1 89 ? 4.915 -10.297 3.277 1.00 86.50 89 GLY A N 1
ATOM 727 C CA . GLY A 1 89 ? 4.906 -10.453 4.736 1.00 86.50 89 GLY A CA 1
ATOM 728 C C . GLY A 1 89 ? 5.376 -9.226 5.521 1.00 86.50 89 GLY A C 1
ATOM 729 O O . GLY A 1 89 ? 5.286 -9.251 6.742 1.00 86.50 89 GLY A O 1
ATOM 730 N N . SER A 1 90 ? 5.811 -8.163 4.842 1.00 89.69 90 SER A N 1
ATOM 731 C CA . SER A 1 90 ? 6.164 -6.877 5.446 1.00 89.69 90 SER A CA 1
ATOM 732 C C . SER A 1 90 ? 5.015 -5.879 5.359 1.00 89.69 90 SER A C 1
ATOM 734 O O . SER A 1 90 ? 4.206 -5.904 4.418 1.00 89.69 90 SER A O 1
ATOM 736 N N . GLN A 1 91 ? 4.965 -4.986 6.344 1.00 92.44 91 GLN A N 1
ATOM 737 C CA . GLN A 1 91 ? 3.972 -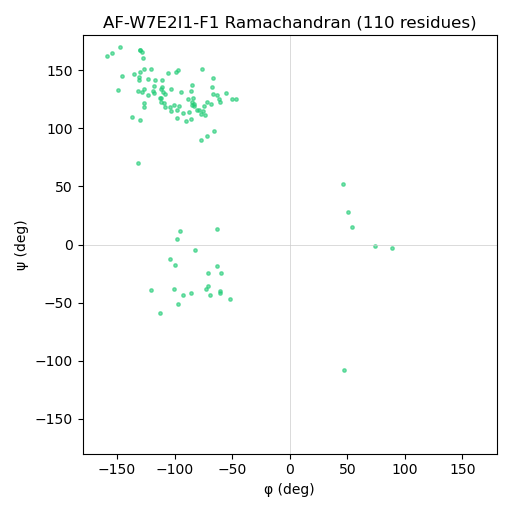3.924 6.447 1.00 92.44 91 GLN A CA 1
ATOM 738 C C . GLN A 1 91 ? 4.611 -2.560 6.230 1.00 92.44 91 GLN A C 1
ATOM 740 O O . GLN A 1 91 ? 5.660 -2.233 6.791 1.00 92.44 91 GLN A O 1
ATOM 745 N N . TYR A 1 92 ? 3.935 -1.734 5.440 1.00 92.75 92 TYR A N 1
ATOM 746 C CA . TYR A 1 92 ? 4.444 -0.447 5.015 1.00 92.75 92 TYR A CA 1
ATOM 747 C C . TYR A 1 92 ? 3.401 0.645 5.202 1.00 92.75 92 TYR A C 1
ATOM 749 O O . TYR A 1 92 ? 2.269 0.526 4.738 1.00 92.75 92 TYR A O 1
ATOM 757 N N . ARG A 1 93 ? 3.800 1.763 5.805 1.00 92.56 93 ARG A N 1
ATOM 758 C CA . ARG A 1 93 ? 2.986 2.978 5.841 1.00 92.56 93 ARG A CA 1
ATOM 759 C C . ARG A 1 93 ? 3.212 3.769 4.565 1.00 92.56 93 ARG A C 1
ATOM 761 O O . ARG A 1 93 ? 4.352 4.130 4.279 1.00 92.56 93 ARG A O 1
ATOM 768 N N . ILE A 1 94 ? 2.146 4.103 3.851 1.00 92.00 94 ILE A N 1
ATOM 769 C CA . ILE A 1 94 ? 2.209 4.995 2.692 1.00 92.00 94 ILE A CA 1
ATOM 770 C C . ILE A 1 94 ? 2.401 6.424 3.217 1.00 92.00 94 ILE A C 1
ATOM 772 O O . ILE A 1 94 ? 1.584 6.931 3.982 1.00 92.00 94 ILE A O 1
ATOM 776 N N . ILE A 1 95 ? 3.508 7.066 2.845 1.00 90.81 95 ILE A N 1
ATOM 777 C CA . ILE A 1 95 ? 3.834 8.442 3.250 1.00 90.81 95 ILE A CA 1
ATOM 778 C C . ILE A 1 95 ? 3.333 9.426 2.200 1.00 90.81 95 ILE A C 1
ATOM 780 O O . ILE A 1 95 ? 2.800 10.485 2.529 1.00 90.81 95 ILE A O 1
ATOM 784 N N . SER A 1 96 ? 3.554 9.097 0.930 1.00 89.25 96 SER A N 1
ATOM 785 C CA . SER A 1 96 ? 3.245 9.975 -0.186 1.00 89.25 96 SER A CA 1
ATOM 786 C C . SER A 1 96 ? 2.998 9.163 -1.457 1.00 89.25 96 SER A C 1
ATOM 788 O O . SER A 1 96 ? 3.326 7.976 -1.543 1.00 89.25 96 SER A O 1
ATOM 790 N N . TYR A 1 97 ? 2.406 9.814 -2.453 1.00 89.75 97 TYR A N 1
ATOM 791 C CA . TYR A 1 97 ? 2.322 9.285 -3.804 1.00 89.75 97 TYR A CA 1
ATOM 792 C C . TYR A 1 97 ? 2.759 10.346 -4.811 1.00 89.75 97 TYR A C 1
ATOM 794 O O . TYR A 1 97 ? 2.427 11.527 -4.687 1.00 89.75 97 TYR A O 1
ATOM 802 N N . SER A 1 98 ? 3.475 9.914 -5.841 1.00 90.81 98 SER A N 1
ATOM 803 C CA . SER A 1 98 ? 3.850 10.738 -6.986 1.00 90.81 98 SER A CA 1
ATOM 804 C C . SER A 1 98 ? 3.477 10.039 -8.292 1.00 90.81 98 SER A C 1
ATOM 806 O O . SER A 1 98 ? 3.122 8.860 -8.316 1.00 90.81 98 SER A O 1
ATOM 808 N N . TYR A 1 99 ? 3.482 10.783 -9.395 1.00 90.00 99 TYR A N 1
ATOM 809 C CA . TYR A 1 99 ? 3.024 10.283 -10.690 1.00 90.00 99 TYR A CA 1
ATOM 810 C C . TYR A 1 99 ? 4.171 10.299 -11.686 1.00 90.00 99 TYR A C 1
ATOM 812 O O . TYR A 1 99 ? 4.882 11.296 -11.807 1.00 90.00 99 TYR A O 1
ATOM 820 N N . SER A 1 100 ? 4.297 9.219 -12.450 1.00 85.50 100 SER A N 1
ATOM 821 C CA . SER A 1 100 ? 5.252 9.111 -13.549 1.00 85.50 100 SER A CA 1
ATOM 822 C C . SER A 1 100 ? 4.557 8.466 -14.740 1.00 85.50 100 SER A C 1
ATOM 824 O O . SER A 1 100 ? 4.208 7.294 -14.686 1.00 85.50 100 SER A O 1
ATOM 826 N N . TYR A 1 101 ? 4.315 9.238 -15.803 1.00 85.00 101 TYR A N 1
ATOM 827 C CA . TYR A 1 101 ? 3.629 8.780 -17.020 1.00 85.00 101 TYR A CA 1
ATOM 828 C C . TYR A 1 101 ? 2.336 7.982 -16.738 1.00 85.00 101 TYR A C 1
ATOM 830 O O . TYR A 1 101 ? 1.322 8.560 -16.340 1.00 85.00 101 TYR A O 1
ATOM 838 N N . ASP A 1 102 ? 2.350 6.671 -16.962 1.00 87.38 102 ASP A N 1
ATOM 839 C CA . ASP A 1 102 ? 1.246 5.721 -16.801 1.00 87.38 102 ASP A CA 1
ATOM 840 C C . ASP A 1 102 ? 1.247 4.999 -15.440 1.00 87.38 102 ASP A C 1
ATOM 842 O O . ASP A 1 102 ? 0.471 4.061 -15.225 1.00 87.38 102 ASP A O 1
ATOM 846 N N . LYS A 1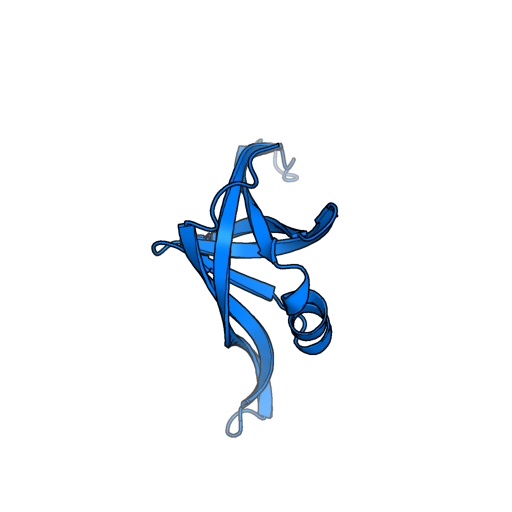 103 ? 2.072 5.465 -14.499 1.00 90.06 103 LYS A N 1
ATOM 847 C CA . LYS A 1 103 ? 2.296 4.854 -13.188 1.00 90.06 103 LYS A CA 1
ATOM 848 C C . LYS A 1 103 ? 2.111 5.827 -12.029 1.00 90.06 103 LYS A C 1
ATOM 850 O O . LYS A 1 103 ? 2.183 7.052 -12.174 1.00 90.06 103 LYS A O 1
ATOM 855 N N . ILE A 1 104 ? 1.901 5.236 -10.863 1.00 92.56 104 ILE A N 1
ATOM 856 C CA . ILE A 1 104 ? 1.877 5.891 -9.558 1.00 92.56 104 ILE A CA 1
ATOM 857 C C . ILE A 1 104 ? 3.015 5.285 -8.746 1.00 92.56 104 ILE A C 1
ATOM 859 O O . ILE A 1 104 ? 3.133 4.063 -8.677 1.00 92.56 104 ILE A O 1
ATOM 863 N N . LEU A 1 105 ? 3.840 6.134 -8.149 1.00 92.44 105 LEU A N 1
ATOM 864 C CA . LEU A 1 105 ? 4.896 5.746 -7.225 1.00 92.44 105 LEU A CA 1
ATOM 865 C C . LEU A 1 105 ? 4.389 5.985 -5.807 1.00 92.44 105 LEU A C 1
ATOM 867 O O . LEU A 1 105 ? 4.026 7.107 -5.461 1.00 92.44 105 LEU A O 1
ATOM 871 N N . LEU A 1 106 ? 4.341 4.928 -5.011 1.00 92.38 106 LEU A N 1
ATOM 872 C CA . LEU A 1 106 ? 3.960 4.938 -3.609 1.00 92.38 106 LEU A CA 1
ATOM 873 C C . LEU A 1 106 ? 5.233 4.950 -2.773 1.00 92.38 106 LEU A C 1
ATOM 875 O O . LEU A 1 106 ? 5.944 3.946 -2.714 1.00 92.38 106 LEU A O 1
ATOM 879 N N . GLU A 1 107 ? 5.514 6.075 -2.128 1.00 92.06 107 GLU A N 1
ATOM 880 C CA . GLU A 1 107 ? 6.615 6.173 -1.177 1.00 92.06 107 GLU A CA 1
ATOM 881 C C . GLU A 1 107 ? 6.139 5.664 0.174 1.00 92.06 107 GLU A C 1
ATOM 883 O O . GLU A 1 107 ? 5.200 6.205 0.771 1.00 92.06 107 GLU A O 1
ATOM 888 N N . CYS A 1 108 ? 6.793 4.621 0.660 1.00 92.31 108 CYS A N 1
ATOM 889 C CA . CYS A 1 108 ? 6.372 3.906 1.844 1.00 92.31 108 CYS A CA 1
ATOM 890 C C . CYS A 1 108 ? 7.502 3.812 2.871 1.00 92.31 108 CYS A C 1
ATOM 892 O O . CYS A 1 108 ? 8.682 3.788 2.531 1.00 92.31 108 CYS A O 1
ATOM 894 N N . ARG A 1 109 ? 7.134 3.736 4.148 1.00 90.94 109 ARG A N 1
ATOM 895 C CA . ARG A 1 109 ? 8.038 3.465 5.270 1.00 90.94 109 ARG A CA 1
ATOM 896 C C . ARG A 1 109 ? 7.748 2.083 5.822 1.00 90.94 109 ARG A C 1
ATOM 898 O O . ARG A 1 109 ? 6.590 1.793 6.113 1.00 90.94 109 ARG A O 1
ATOM 905 N N . VAL A 1 110 ? 8.782 1.274 6.014 1.00 89.31 110 VAL A N 1
ATOM 906 C CA . VAL A 1 110 ? 8.655 -0.031 6.674 1.00 89.31 110 VAL A CA 1
ATOM 907 C C . VAL A 1 110 ? 8.203 0.180 8.119 1.00 89.31 110 VAL A C 1
ATOM 909 O O . VAL A 1 110 ? 8.782 0.996 8.839 1.00 89.31 110 VAL A O 1
ATOM 912 N N . ILE A 1 111 ? 7.152 -0.530 8.523 1.00 86.06 111 ILE A N 1
ATOM 913 C CA . ILE A 1 111 ? 6.659 -0.552 9.902 1.00 86.06 111 ILE A CA 1
ATOM 914 C C . ILE A 1 111 ? 7.223 -1.786 10.613 1.00 86.06 111 ILE A C 1
ATOM 916 O O . ILE A 1 111 ? 7.792 -1.637 11.693 1.00 86.06 111 ILE A O 1
ATOM 920 N N . LEU A 1 112 ? 7.072 -2.971 9.997 1.00 66.69 112 LEU A N 1
ATOM 921 C CA . LEU A 1 112 ? 7.435 -4.293 10.525 1.00 66.69 112 LEU A CA 1
ATOM 922 C C . LEU A 1 112 ? 7.727 -5.288 9.390 1.00 66.69 112 LEU A C 1
ATOM 924 O O . LEU A 1 112 ? 7.003 -5.249 8.362 1.00 66.69 112 LEU A O 1
#

pLDDT: mean 81.74, std 13.83, range [42.91, 95.31]

Nearest PDB structures (foldseek):
  9b42-assembly1_F  TM=5.662E-01  e=4.629E-03  Pseudomonas virus Pa193
  8fvh-assembly1_B  TM=5.177E-01  e=1.018E-02  Pseudomonas phage vB_PaeM_E217
  7x30-assembly1_A  TM=2.165E-01  e=8.678E-01  Staphylococcus phage S6
  7x30-assembly1_a  TM=2.309E-01  e=1.804E+00  Staphylococcus phage S6
  7x30-assembly1_b  TM=1.904E-01  e=8.203E-01  Staphylococcus phage S6